Protein AF-A0A7Y7WMP2-F1 (afdb_monomer_lite)

pLDDT: mean 93.84, std 10.81, range [52.28, 98.81]

Foldseek 3Di:
DPCLVVVLVVLVVVLVVLVVVLVVLLVVLVVCVVVVNNVVSVVSNVVNVVSVVSNVVSVVVSVVSPDDD

Radius of gyration: 16.27 Å; chains: 1; bounding box: 36×15×49 Å

Secondary structure (DSSP, 8-state):
-TTTTHHHHHHHHHHHHHHHHHHHHHHHHHHHHTTT-HHHHHHHHTTHHHHHHHHHHHHHHHHHHTS--

Organism: NCBI:txid117681

Sequence (69 aa):
MPNTDLLPALLTKLNENQLALGAAIEKLSNWVEQRGSIEVADNIRAALWPLDNNLEFISMSLAVLNSPE

Structure (mmCIF, N/CA/C/O backbone):
data_AF-A0A7Y7WMP2-F1
#
_entry.id   AF-A0A7Y7WMP2-F1
#
loop_
_atom_site.group_PDB
_atom_site.id
_atom_site.type_symb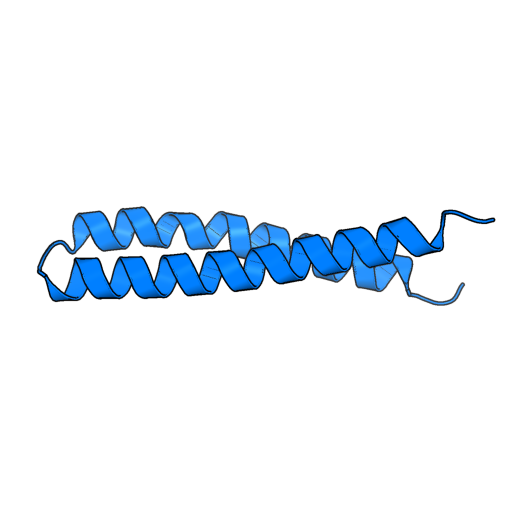ol
_atom_site.label_atom_id
_atom_site.label_alt_id
_atom_site.label_comp_id
_atom_site.label_asym_id
_atom_site.label_entity_id
_atom_site.label_seq_id
_atom_site.pdbx_PDB_ins_code
_atom_site.Cartn_x
_atom_site.Cartn_y
_atom_site.Cartn_z
_atom_site.occupancy
_atom_site.B_iso_or_equiv
_atom_site.auth_seq_id
_atom_site.auth_comp_id
_atom_site.auth_asym_id
_atom_site.auth_atom_id
_atom_site.pdbx_PDB_model_num
ATOM 1 N N . MET A 1 1 ? 14.954 3.433 -28.998 1.00 53.94 1 MET A N 1
ATOM 2 C CA . MET A 1 1 ? 13.501 3.379 -29.289 1.00 53.94 1 MET A CA 1
ATOM 3 C C . MET A 1 1 ? 12.817 4.363 -28.348 1.00 53.94 1 MET A C 1
ATOM 5 O O . MET A 1 1 ? 13.162 4.326 -27.179 1.00 53.94 1 MET A O 1
ATOM 9 N N . PRO A 1 2 ? 11.928 5.266 -28.796 1.00 52.28 2 PRO A N 1
ATOM 10 C CA . PRO A 1 2 ? 11.623 6.469 -28.014 1.00 52.28 2 PRO A CA 1
ATOM 11 C C . PRO A 1 2 ? 10.647 6.280 -26.836 1.00 52.28 2 PRO A C 1
ATOM 13 O O . PRO A 1 2 ? 10.382 7.250 -26.143 1.00 52.28 2 PRO A O 1
ATOM 16 N N . ASN A 1 3 ? 10.140 5.066 -26.577 1.00 58.38 3 ASN A N 1
ATOM 17 C CA . ASN A 1 3 ? 9.161 4.813 -25.505 1.00 58.38 3 ASN A CA 1
ATOM 18 C C . ASN A 1 3 ? 9.556 3.707 -24.511 1.00 58.38 3 ASN A C 1
ATOM 20 O O . ASN A 1 3 ? 8.800 3.459 -23.574 1.00 58.38 3 ASN A O 1
ATOM 24 N N . THR A 1 4 ? 10.701 3.035 -24.677 1.00 61.53 4 THR A N 1
ATOM 25 C CA . THR A 1 4 ? 11.103 1.947 -23.763 1.00 61.53 4 THR A CA 1
ATOM 26 C C . THR A 1 4 ? 11.383 2.474 -22.351 1.00 61.53 4 THR A C 1
ATOM 28 O O . THR A 1 4 ? 11.067 1.804 -21.374 1.00 61.53 4 THR A O 1
ATOM 31 N N . ASP A 1 5 ? 11.839 3.724 -22.244 1.00 73.25 5 ASP A N 1
ATOM 32 C CA . ASP A 1 5 ? 12.120 4.400 -20.970 1.00 73.25 5 ASP A CA 1
ATOM 33 C C . ASP A 1 5 ? 10.845 4.801 -20.199 1.00 73.25 5 ASP A C 1
ATOM 35 O O . ASP A 1 5 ? 10.893 5.059 -18.995 1.00 73.25 5 ASP A O 1
ATOM 39 N N . LEU A 1 6 ? 9.679 4.834 -20.861 1.00 88.50 6 LEU A N 1
ATOM 40 C CA . LEU A 1 6 ? 8.423 5.247 -20.225 1.00 88.50 6 LEU A CA 1
ATOM 41 C C . LEU A 1 6 ? 7.806 4.149 -19.359 1.00 88.50 6 LEU A C 1
ATOM 43 O O . LEU A 1 6 ? 7.119 4.467 -18.389 1.00 88.50 6 LEU A O 1
ATOM 47 N N . LEU A 1 7 ? 8.037 2.872 -19.676 1.00 91.25 7 LEU A N 1
ATOM 48 C CA . LEU A 1 7 ? 7.460 1.768 -18.908 1.00 91.25 7 LEU A CA 1
ATOM 49 C C . LEU A 1 7 ? 8.070 1.673 -17.493 1.00 91.25 7 LEU A C 1
ATOM 51 O O . LEU A 1 7 ? 7.291 1.696 -16.537 1.00 91.25 7 LEU A O 1
ATOM 55 N N . PRO A 1 8 ? 9.408 1.653 -17.303 1.00 93.12 8 PRO A N 1
ATOM 56 C CA . PRO A 1 8 ? 10.002 1.711 -15.966 1.00 93.12 8 PRO A CA 1
ATOM 57 C C . PRO A 1 8 ? 9.607 2.979 -15.197 1.00 93.12 8 PRO A C 1
ATOM 59 O O . PRO A 1 8 ? 9.325 2.921 -13.999 1.00 93.12 8 PRO A O 1
ATOM 62 N N . ALA A 1 9 ? 9.512 4.127 -15.877 1.00 93.38 9 ALA A N 1
ATOM 63 C CA . ALA A 1 9 ? 9.068 5.373 -15.256 1.00 93.38 9 ALA A CA 1
ATOM 64 C C . ALA A 1 9 ? 7.611 5.292 -14.759 1.00 93.38 9 ALA A C 1
ATOM 66 O O . ALA A 1 9 ? 7.318 5.683 -13.627 1.00 93.38 9 ALA A O 1
ATOM 67 N N . LEU A 1 10 ? 6.700 4.741 -15.568 1.00 95.56 10 LEU A N 1
ATOM 68 C CA . LEU A 1 10 ? 5.297 4.552 -15.194 1.00 95.56 10 LEU A CA 1
ATOM 69 C C . LEU A 1 10 ? 5.150 3.568 -14.028 1.00 95.56 10 LEU A C 1
ATOM 71 O O . LEU A 1 10 ? 4.418 3.849 -13.079 1.00 95.56 10 LEU A O 1
ATOM 75 N N . LEU A 1 11 ? 5.869 2.444 -14.068 1.00 96.38 11 LEU A N 1
ATOM 76 C CA . LEU A 1 11 ? 5.876 1.460 -12.984 1.00 96.38 11 LEU A CA 1
ATOM 77 C C . LEU A 1 11 ? 6.432 2.054 -11.687 1.00 96.38 11 LEU A C 1
ATOM 79 O O . LEU A 1 11 ? 5.867 1.819 -10.625 1.00 96.38 11 LEU A O 1
ATOM 83 N N . THR A 1 12 ? 7.460 2.903 -11.768 1.00 96.62 12 THR A N 1
ATOM 84 C CA . THR A 1 12 ? 7.979 3.641 -10.605 1.00 96.62 12 THR A CA 1
ATOM 85 C C . THR A 1 12 ? 6.895 4.523 -9.985 1.00 96.62 12 THR A C 1
ATOM 87 O O . THR A 1 12 ? 6.678 4.470 -8.776 1.00 96.62 12 THR A O 1
ATOM 90 N N . LYS A 1 13 ? 6.142 5.277 -10.800 1.00 98.00 13 LYS A N 1
ATOM 91 C CA . LYS A 1 13 ? 5.019 6.095 -10.308 1.00 98.00 13 LYS A 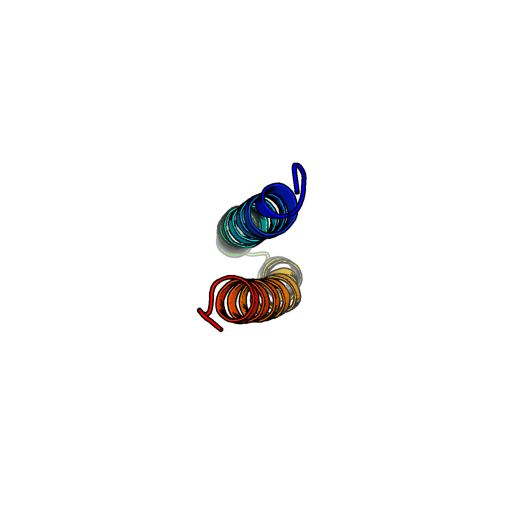CA 1
ATOM 92 C C . LYS A 1 13 ? 3.875 5.270 -9.727 1.00 98.00 13 LYS A C 1
ATOM 94 O O . LYS A 1 13 ? 3.286 5.668 -8.727 1.00 98.00 13 LYS A O 1
ATOM 99 N N . LEU A 1 14 ? 3.582 4.102 -10.292 1.00 98.06 14 LEU A N 1
ATOM 100 C CA . LEU A 1 14 ? 2.608 3.182 -9.703 1.00 98.06 14 LEU A CA 1
ATOM 101 C C . LEU A 1 14 ? 3.083 2.610 -8.361 1.00 98.06 14 LEU A C 1
ATOM 103 O O . LEU A 1 14 ? 2.260 2.470 -7.457 1.00 98.06 14 LEU A O 1
ATOM 107 N N . ASN A 1 15 ? 4.383 2.341 -8.211 1.00 98.19 15 ASN A N 1
ATOM 108 C CA . ASN A 1 15 ? 4.986 1.891 -6.955 1.00 98.19 15 ASN A CA 1
ATOM 109 C C . ASN A 1 15 ? 4.887 2.972 -5.865 1.00 98.19 15 ASN A C 1
ATOM 111 O O . ASN A 1 15 ? 4.452 2.699 -4.749 1.00 98.19 15 ASN A O 1
ATOM 115 N N . GLU A 1 16 ? 5.211 4.226 -6.209 1.00 98.56 16 GLU A N 1
ATOM 116 C CA . GLU A 1 16 ? 5.041 5.388 -5.322 1.00 98.56 16 GLU A CA 1
ATOM 117 C C . GLU A 1 16 ? 3.579 5.542 -4.866 1.00 98.56 16 GLU A C 1
ATOM 119 O O . GLU A 1 16 ? 3.317 5.825 -3.695 1.00 98.56 16 GLU A O 1
ATOM 124 N N . ASN A 1 17 ? 2.618 5.296 -5.764 1.00 98.62 17 ASN A N 1
ATOM 125 C CA . ASN A 1 17 ? 1.199 5.322 -5.418 1.00 98.62 17 ASN A CA 1
ATOM 126 C C . ASN A 1 17 ? 0.824 4.223 -4.410 1.00 98.62 17 ASN A C 1
ATOM 128 O O . ASN A 1 17 ? 0.028 4.511 -3.518 1.00 98.62 17 ASN A O 1
ATOM 132 N N . GLN A 1 18 ? 1.391 3.006 -4.497 1.00 98.62 18 GLN A N 1
ATOM 133 C CA . GLN A 1 18 ? 1.132 1.957 -3.493 1.00 98.62 18 GLN A CA 1
ATOM 134 C C . GLN A 1 18 ? 1.560 2.426 -2.095 1.00 98.62 18 GLN A C 1
ATOM 136 O O . GLN A 1 18 ? 0.778 2.328 -1.151 1.00 98.62 18 GLN A O 1
ATOM 141 N N . LEU A 1 19 ? 2.752 3.026 -1.976 1.00 98.50 19 LEU A N 1
ATOM 142 C CA . LEU A 1 19 ? 3.266 3.563 -0.708 1.00 98.50 19 LEU A CA 1
ATOM 143 C C . LEU A 1 19 ? 2.392 4.697 -0.158 1.00 98.50 19 LEU A C 1
ATOM 145 O O . LEU A 1 19 ? 2.051 4.710 1.025 1.00 98.50 19 LEU A O 1
ATOM 149 N N . ALA A 1 20 ? 2.019 5.656 -1.011 1.00 98.81 20 ALA A N 1
ATOM 150 C CA . ALA A 1 20 ? 1.205 6.797 -0.601 1.00 98.81 20 ALA A CA 1
ATOM 151 C C . ALA A 1 20 ? -0.195 6.364 -0.138 1.00 98.81 20 ALA A C 1
ATOM 153 O O . ALA A 1 20 ? -0.690 6.854 0.881 1.00 98.81 20 ALA A O 1
ATOM 154 N N . LEU A 1 21 ? -0.815 5.425 -0.860 1.00 98.75 21 LEU A N 1
ATOM 155 C CA . LEU A 1 21 ? -2.108 4.853 -0.492 1.00 98.75 21 LEU A CA 1
ATOM 156 C C . LEU A 1 21 ? -2.006 4.033 0.796 1.00 98.75 21 LEU A C 1
ATOM 158 O O . LEU A 1 21 ? -2.838 4.219 1.681 1.00 98.75 21 LEU A O 1
ATOM 162 N N . GLY A 1 22 ? -0.967 3.207 0.948 1.00 98.69 22 GLY A N 1
ATOM 163 C CA . GLY A 1 22 ? -0.733 2.423 2.163 1.00 98.69 22 GLY A CA 1
ATOM 164 C C . GLY A 1 22 ? -0.617 3.317 3.397 1.00 98.69 22 GLY A C 1
ATOM 165 O O . GLY A 1 22 ? -1.362 3.154 4.362 1.00 98.69 22 GLY A O 1
ATOM 166 N N . ALA A 1 23 ? 0.208 4.364 3.322 1.00 98.69 23 ALA A N 1
ATOM 167 C CA . ALA A 1 23 ? 0.360 5.330 4.408 1.00 98.69 23 ALA A CA 1
ATOM 168 C C . ALA A 1 23 ? -0.943 6.089 4.731 1.00 98.69 23 ALA A C 1
ATOM 170 O O . ALA A 1 23 ? -1.204 6.424 5.890 1.00 98.69 23 ALA A O 1
ATOM 171 N N . ALA A 1 24 ? -1.769 6.396 3.725 1.00 98.75 24 ALA A N 1
ATOM 172 C CA . ALA A 1 24 ? -3.065 7.038 3.936 1.00 98.75 24 ALA A CA 1
ATOM 173 C C . ALA A 1 24 ? -4.065 6.098 4.632 1.00 98.75 24 ALA A C 1
ATOM 175 O O . ALA A 1 24 ? -4.745 6.520 5.571 1.00 98.75 24 ALA A O 1
ATOM 176 N N . ILE A 1 25 ? -4.122 4.830 4.214 1.00 98.69 25 ILE A N 1
ATOM 177 C CA . ILE A 1 25 ? -4.985 3.794 4.801 1.00 98.69 25 ILE A CA 1
ATOM 178 C C . ILE A 1 25 ? -4.581 3.506 6.245 1.00 98.69 25 ILE A C 1
ATOM 180 O O . ILE A 1 25 ? -5.444 3.468 7.122 1.00 98.69 25 ILE A O 1
ATOM 184 N N . GLU A 1 26 ? -3.284 3.379 6.523 1.00 98.56 26 GLU A N 1
ATOM 185 C CA . GLU A 1 26 ? -2.778 3.164 7.878 1.00 98.56 26 GLU A CA 1
ATOM 186 C C . GLU A 1 26 ? -3.188 4.319 8.805 1.00 98.56 26 GLU A C 1
ATOM 188 O O . GLU A 1 26 ? -3.805 4.094 9.849 1.00 98.56 26 GLU A O 1
ATOM 193 N N . LYS A 1 27 ? -2.966 5.573 8.388 1.00 98.69 27 LYS A N 1
ATOM 194 C CA . LYS A 1 27 ? -3.395 6.755 9.154 1.00 98.69 27 LYS A CA 1
ATOM 195 C C . LYS A 1 27 ? -4.904 6.783 9.397 1.00 98.69 27 LYS A C 1
ATOM 197 O O . LYS A 1 27 ? -5.327 7.095 10.511 1.00 98.69 27 LYS A O 1
ATOM 202 N N . LEU A 1 28 ? -5.707 6.464 8.381 1.00 98.56 28 LEU A N 1
ATOM 203 C CA . LEU A 1 28 ? -7.164 6.418 8.502 1.00 98.56 28 LEU A CA 1
ATOM 204 C C . LEU A 1 28 ? -7.601 5.329 9.490 1.00 98.56 28 LEU A C 1
ATOM 206 O O . LEU A 1 28 ? -8.395 5.615 10.384 1.00 98.56 28 LEU A O 1
ATOM 210 N N . SER A 1 29 ? -7.057 4.114 9.374 1.00 98.62 29 SER A N 1
ATOM 211 C CA . SER A 1 29 ? -7.375 3.008 10.284 1.00 98.62 29 SER A CA 1
ATOM 212 C C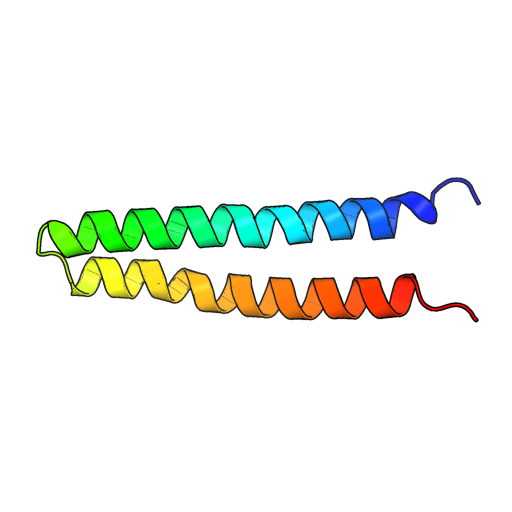 . SER A 1 29 ? -7.053 3.355 11.737 1.00 98.62 29 SER A C 1
ATOM 214 O O . SER A 1 29 ? -7.900 3.182 12.608 1.00 98.62 29 SER A O 1
ATOM 216 N N . ASN A 1 30 ? -5.893 3.966 11.990 1.00 98.5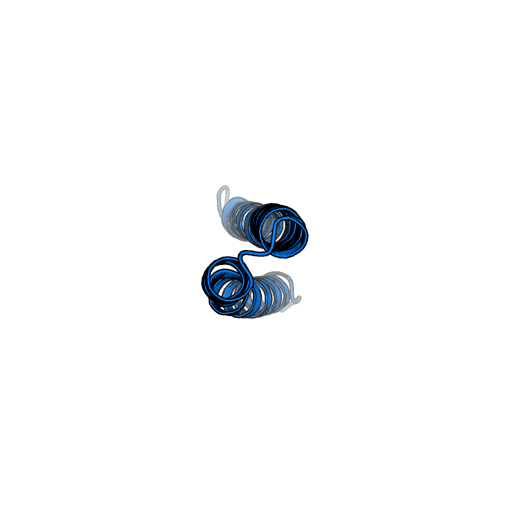6 30 ASN A N 1
ATOM 217 C CA . ASN A 1 30 ? -5.487 4.383 13.330 1.00 98.56 30 ASN A CA 1
ATOM 218 C C . ASN A 1 30 ? -6.417 5.474 13.885 1.00 98.56 30 ASN A C 1
ATOM 220 O O . ASN A 1 30 ? -6.788 5.442 15.056 1.00 98.56 30 ASN A O 1
ATOM 224 N N . TRP A 1 31 ? -6.848 6.423 13.047 1.00 98.56 31 TRP A N 1
ATOM 225 C CA . TRP A 1 31 ? -7.811 7.460 13.434 1.00 98.56 31 TRP A CA 1
ATOM 226 C C . TRP A 1 31 ? -9.193 6.884 13.794 1.00 98.56 31 TRP A C 1
ATOM 228 O O . TRP A 1 31 ? -9.842 7.388 14.717 1.00 98.56 31 TRP A O 1
ATOM 238 N N . VAL A 1 32 ? -9.636 5.839 13.085 1.00 98.56 32 VAL A N 1
ATOM 239 C CA . VAL A 1 32 ? -10.886 5.108 13.357 1.00 98.56 32 VAL A CA 1
ATOM 240 C C . VAL A 1 32 ? -10.772 4.278 14.641 1.00 98.56 32 VAL A C 1
ATOM 242 O O . VAL A 1 32 ? -11.661 4.338 15.494 1.00 98.56 32 VAL A O 1
ATOM 245 N N . GLU A 1 33 ? -9.662 3.563 14.829 1.00 98.44 33 GLU A N 1
ATOM 246 C CA . GLU A 1 33 ? -9.413 2.741 16.018 1.00 98.44 33 GLU A CA 1
ATOM 247 C C . GLU A 1 33 ? -9.359 3.585 17.295 1.00 98.44 33 GLU A C 1
ATOM 249 O O . GLU A 1 33 ? -10.007 3.253 18.286 1.00 98.44 33 GLU A O 1
ATOM 254 N N . GLN A 1 34 ? -8.676 4.736 17.256 1.00 98.31 34 GLN A N 1
ATOM 255 C CA . GLN A 1 34 ? -8.601 5.686 18.376 1.00 98.31 34 GLN A CA 1
ATOM 256 C C . GLN A 1 34 ? -9.973 6.219 18.821 1.00 98.31 34 GLN A C 1
ATOM 258 O O . GLN A 1 34 ? -10.095 6.774 19.911 1.00 98.31 34 GLN A O 1
ATOM 263 N N . ARG A 1 35 ? -11.014 6.060 17.994 1.00 98.12 35 ARG A N 1
ATOM 264 C CA . ARG A 1 35 ? -12.407 6.421 18.303 1.00 98.12 35 ARG A CA 1
ATOM 265 C C . ARG A 1 35 ? -13.256 5.225 18.740 1.00 98.12 35 ARG A C 1
ATOM 267 O O . ARG A 1 35 ? -14.474 5.342 18.825 1.00 98.12 35 ARG A O 1
ATOM 274 N N . GLY A 1 36 ? -12.627 4.086 19.021 1.00 97.69 36 GLY A N 1
ATOM 275 C CA . GLY A 1 36 ? -13.267 2.886 19.559 1.00 97.69 36 GLY A CA 1
ATOM 276 C C . GLY A 1 36 ? -13.886 1.963 18.509 1.00 97.69 36 GLY A C 1
ATOM 277 O O . GLY A 1 36 ? -14.487 0.958 18.872 1.00 97.69 36 GLY A O 1
ATOM 278 N N . SER A 1 37 ? -13.743 2.264 17.215 1.00 97.75 37 SER A N 1
ATOM 279 C CA . SER A 1 37 ? -14.283 1.432 16.130 1.00 97.75 37 SER A CA 1
ATOM 280 C C . SER A 1 37 ? -13.248 0.413 15.637 1.00 97.75 37 SER A C 1
ATOM 282 O O . SER A 1 37 ? -12.795 0.485 14.498 1.00 97.75 37 SER A O 1
ATOM 284 N N . ILE A 1 38 ? -12.859 -0.526 16.506 1.00 97.62 38 ILE A N 1
ATOM 285 C CA . ILE A 1 38 ? -11.770 -1.493 16.254 1.00 97.62 38 ILE A CA 1
ATOM 286 C C . ILE A 1 38 ? -12.052 -2.357 15.014 1.00 97.62 38 ILE A C 1
ATOM 288 O O . ILE A 1 38 ? -11.238 -2.392 14.100 1.00 97.62 38 ILE A O 1
ATOM 292 N N . GLU A 1 39 ? -13.238 -2.966 14.919 1.00 98.31 39 GLU A N 1
ATOM 293 C CA . GLU A 1 39 ? -13.608 -3.820 13.776 1.00 98.31 39 GLU A CA 1
ATOM 294 C C . GLU A 1 39 ? -13.574 -3.057 12.439 1.00 98.31 39 GLU A C 1
ATOM 296 O O . GLU A 1 39 ? -13.123 -3.570 11.416 1.00 98.31 39 GLU A O 1
ATOM 301 N N . VAL A 1 40 ? -14.005 -1.791 12.441 1.00 98.25 40 VAL A N 1
ATOM 302 C CA . VAL A 1 40 ? -13.946 -0.936 11.246 1.00 98.25 40 VAL A CA 1
ATOM 303 C C . VAL A 1 40 ? -12.496 -0.612 10.887 1.00 98.25 40 VAL A C 1
ATOM 305 O O . VAL A 1 40 ? -12.144 -0.633 9.710 1.00 98.25 40 VAL A O 1
ATOM 308 N N . ALA A 1 41 ? -11.647 -0.334 11.877 1.00 98.62 41 ALA A N 1
ATOM 309 C CA . ALA A 1 41 ? -10.228 -0.091 11.652 1.00 98.62 41 ALA A CA 1
ATOM 310 C C . ALA A 1 41 ? -9.518 -1.319 11.064 1.00 98.62 41 ALA A C 1
ATOM 312 O O . ALA A 1 41 ? -8.737 -1.168 10.125 1.00 98.62 41 ALA A O 1
ATOM 313 N N . ASP A 1 42 ? -9.837 -2.521 11.545 1.00 98.44 42 ASP A N 1
ATOM 314 C CA . ASP A 1 42 ? -9.278 -3.773 11.025 1.00 98.44 42 ASP A CA 1
ATOM 315 C C . ASP A 1 42 ? -9.731 -4.048 9.588 1.00 98.44 42 ASP A C 1
ATOM 317 O O . ASP A 1 42 ? -8.908 -4.368 8.727 1.00 98.44 42 ASP A O 1
ATOM 321 N N . ASN A 1 43 ? -11.010 -3.811 9.284 1.00 98.19 43 ASN A N 1
ATOM 322 C CA . ASN A 1 43 ? -11.526 -3.902 7.917 1.00 98.19 43 ASN A CA 1
ATOM 323 C C . ASN A 1 43 ? -10.837 -2.907 6.968 1.00 98.19 43 ASN A C 1
ATOM 325 O O . ASN A 1 43 ? -10.559 -3.241 5.817 1.00 98.19 43 ASN A O 1
ATOM 329 N N . ILE A 1 44 ? -10.522 -1.695 7.439 1.00 98.31 44 ILE A N 1
ATOM 330 C CA . ILE A 1 44 ? -9.749 -0.716 6.663 1.00 98.31 44 ILE A CA 1
A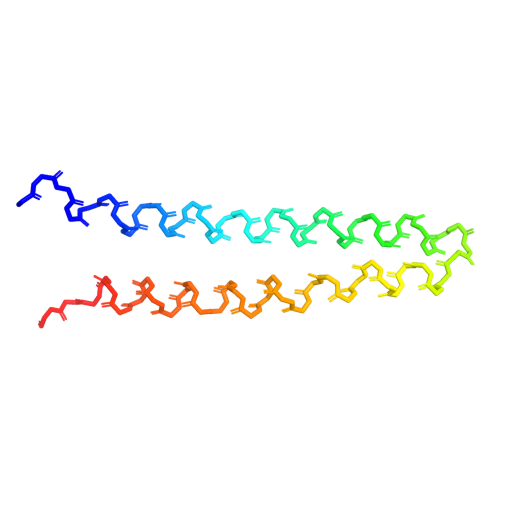TOM 331 C C . ILE A 1 44 ? -8.307 -1.207 6.463 1.00 98.31 44 ILE A C 1
ATOM 333 O O . ILE A 1 44 ? -7.799 -1.141 5.344 1.00 98.31 44 ILE A O 1
ATOM 337 N N . ARG A 1 45 ? -7.645 -1.736 7.504 1.00 98.19 45 ARG A N 1
ATOM 338 C CA . ARG A 1 45 ? -6.271 -2.269 7.402 1.00 98.19 45 ARG A CA 1
ATOM 339 C C . ARG A 1 45 ? -6.150 -3.450 6.461 1.00 98.19 45 ARG A C 1
ATOM 341 O O . ARG A 1 45 ? -5.098 -3.604 5.850 1.00 98.19 45 ARG A O 1
ATOM 348 N N . ALA A 1 46 ? -7.200 -4.249 6.291 1.00 98.19 46 ALA A N 1
ATOM 349 C CA . ALA A 1 46 ? -7.193 -5.347 5.328 1.00 98.19 46 ALA A CA 1
ATOM 350 C C . ALA A 1 46 ? -6.878 -4.877 3.891 1.00 98.19 46 ALA A C 1
ATOM 352 O O . ALA A 1 46 ? -6.348 -5.650 3.096 1.00 98.19 46 ALA A O 1
ATOM 353 N N . ALA A 1 47 ? -7.125 -3.600 3.566 1.00 97.88 47 ALA A N 1
ATOM 354 C CA . ALA A 1 47 ? -6.752 -3.008 2.283 1.00 97.88 47 ALA A CA 1
ATOM 355 C C . ALA A 1 47 ? -5.235 -2.788 2.101 1.00 97.88 47 ALA A C 1
ATOM 357 O O . ALA A 1 47 ? -4.803 -2.567 0.972 1.00 97.88 47 ALA A O 1
ATOM 358 N N . LEU A 1 48 ? -4.418 -2.882 3.158 1.00 98.62 48 LEU A N 1
ATOM 359 C CA . LEU A 1 48 ? -2.953 -2.830 3.053 1.00 98.62 48 LEU A CA 1
ATOM 360 C C . LEU A 1 48 ? -2.391 -4.077 2.364 1.00 98.62 48 LEU A C 1
ATOM 362 O O . LEU A 1 48 ? -1.505 -3.956 1.527 1.00 98.62 48 LEU A O 1
ATOM 366 N N . TRP A 1 49 ? -2.969 -5.257 2.622 1.00 98.44 49 TRP A N 1
ATOM 367 C CA . TRP A 1 49 ? -2.489 -6.515 2.044 1.00 98.44 49 TRP A CA 1
ATOM 368 C C . TRP A 1 49 ? -2.359 -6.478 0.509 1.00 98.44 49 TRP A C 1
ATOM 370 O O . TRP A 1 49 ? -1.273 -6.767 0.004 1.00 98.44 49 TRP A O 1
ATOM 380 N N . PRO A 1 50 ? -3.390 -6.101 -0.276 1.00 98.50 50 PRO A N 1
ATOM 381 C CA . PRO A 1 50 ? -3.232 -6.024 -1.726 1.00 98.50 50 PRO A CA 1
ATOM 382 C C . PRO A 1 50 ? -2.252 -4.924 -2.170 1.00 98.50 50 PRO A C 1
ATOM 384 O O . PRO A 1 50 ? -1.601 -5.095 -3.198 1.00 98.50 50 PRO A O 1
ATOM 387 N N . LEU A 1 51 ? -2.114 -3.820 -1.423 1.00 98.56 51 LEU A N 1
ATOM 388 C CA . LEU A 1 51 ? -1.139 -2.769 -1.746 1.00 98.56 51 LEU A CA 1
ATOM 389 C C . LEU A 1 51 ? 0.299 -3.258 -1.561 1.00 98.56 51 LEU A C 1
ATOM 391 O O . LEU A 1 51 ? 1.128 -3.013 -2.433 1.00 98.56 51 LEU A O 1
ATOM 395 N N . ASP A 1 52 ? 0.574 -3.994 -0.484 1.00 98.50 52 ASP A N 1
ATOM 396 C CA . ASP A 1 52 ? 1.895 -4.562 -0.207 1.00 98.50 52 ASP A CA 1
ATOM 397 C C . ASP A 1 52 ? 2.287 -5.608 -1.260 1.00 98.50 52 ASP A C 1
ATOM 399 O O . ASP A 1 52 ? 3.396 -5.572 -1.791 1.00 98.50 52 ASP A O 1
ATOM 403 N N . ASN A 1 53 ? 1.353 -6.486 -1.645 1.00 98.50 53 ASN A N 1
ATOM 404 C CA . ASN A 1 53 ? 1.591 -7.467 -2.712 1.00 98.50 53 ASN A CA 1
ATOM 405 C C . ASN A 1 53 ? 1.870 -6.782 -4.061 1.00 98.50 53 ASN A C 1
ATOM 407 O O . ASN A 1 53 ? 2.766 -7.189 -4.802 1.00 98.50 53 ASN A O 1
ATOM 411 N N . ASN A 1 54 ? 1.129 -5.718 -4.384 1.00 98.62 54 ASN A N 1
ATOM 412 C CA . ASN A 1 54 ? 1.366 -4.950 -5.605 1.00 98.62 54 ASN A CA 1
ATOM 413 C C . ASN A 1 54 ? 2.709 -4.209 -5.561 1.00 98.62 54 ASN A C 1
ATOM 415 O O . ASN A 1 54 ? 3.416 -4.181 -6.567 1.00 98.62 54 ASN A O 1
ATOM 419 N N . LEU A 1 55 ? 3.068 -3.625 -4.414 1.00 98.50 55 LEU A N 1
ATOM 420 C CA . LEU A 1 55 ? 4.349 -2.955 -4.192 1.00 98.50 55 LEU A CA 1
ATOM 421 C C . LEU A 1 55 ? 5.517 -3.920 -4.426 1.00 98.50 55 LEU A C 1
ATOM 423 O O . LEU A 1 55 ? 6.460 -3.590 -5.149 1.00 98.50 55 LEU A O 1
ATOM 427 N N . GLU A 1 56 ? 5.449 -5.120 -3.846 1.00 98.38 56 GLU A N 1
ATOM 428 C CA . GLU A 1 56 ? 6.465 -6.160 -4.019 1.00 98.38 56 GLU A CA 1
ATOM 429 C C . GLU A 1 56 ? 6.594 -6.555 -5.493 1.00 98.38 56 GLU A C 1
ATOM 431 O O . GLU A 1 56 ? 7.685 -6.491 -6.068 1.00 98.38 56 GLU A O 1
ATOM 436 N N . PHE A 1 57 ? 5.472 -6.869 -6.145 1.00 98.44 57 PHE A N 1
ATOM 437 C CA . PHE A 1 57 ? 5.473 -7.305 -7.537 1.00 98.44 57 PHE A CA 1
ATOM 438 C C . PHE A 1 57 ? 5.994 -6.228 -8.504 1.00 98.44 57 PHE A C 1
ATOM 440 O O . PHE A 1 57 ? 6.785 -6.523 -9.409 1.00 98.44 57 PHE A O 1
ATOM 447 N N . ILE A 1 58 ? 5.594 -4.965 -8.319 1.00 98.25 58 ILE A N 1
ATOM 448 C CA . ILE A 1 58 ? 6.082 -3.842 -9.134 1.00 98.25 58 ILE A CA 1
ATOM 449 C C . ILE A 1 58 ? 7.579 -3.626 -8.896 1.00 98.25 58 ILE A C 1
ATOM 451 O O . ILE A 1 58 ? 8.326 -3.435 -9.857 1.00 98.25 58 ILE A O 1
ATOM 455 N N . SER A 1 59 ? 8.036 -3.709 -7.645 1.00 97.94 59 SER A N 1
ATOM 456 C CA . SER A 1 59 ? 9.454 -3.561 -7.298 1.00 97.94 59 SER A CA 1
ATOM 457 C C . SER A 1 59 ? 10.315 -4.655 -7.940 1.00 97.94 59 SER A C 1
ATOM 459 O O . SER A 1 59 ? 11.354 -4.351 -8.526 1.00 97.94 59 SER A O 1
ATOM 461 N N . MET A 1 60 ? 9.857 -5.913 -7.921 1.00 97.94 60 MET A N 1
ATOM 462 C CA . MET A 1 60 ? 10.512 -7.019 -8.632 1.00 97.94 60 MET A CA 1
ATOM 463 C C . MET A 1 60 ? 10.543 -6.786 -10.146 1.00 97.94 60 MET A C 1
ATOM 465 O O . MET A 1 60 ? 11.580 -6.968 -10.783 1.00 97.94 60 MET A O 1
ATOM 469 N N . SER A 1 61 ? 9.426 -6.341 -10.725 1.00 96.31 61 SER A N 1
ATOM 470 C CA . SER A 1 61 ? 9.326 -6.059 -12.161 1.00 96.31 61 SER A CA 1
ATOM 471 C C . SER A 1 61 ? 10.293 -4.952 -12.593 1.00 96.31 61 SER A C 1
ATOM 473 O O . SER A 1 61 ? 10.958 -5.073 -13.619 1.00 96.31 61 SER A O 1
ATOM 475 N N . LEU A 1 62 ? 10.422 -3.892 -11.790 1.00 95.38 62 LEU A N 1
ATOM 476 C CA . LEU A 1 62 ? 11.395 -2.821 -12.009 1.00 95.38 62 LEU A CA 1
ATOM 477 C C . LEU A 1 62 ? 12.838 -3.324 -11.916 1.00 95.38 62 LEU A C 1
ATOM 479 O O . LEU A 1 62 ? 13.669 -2.913 -12.722 1.00 95.38 62 LEU A O 1
ATOM 483 N N . ALA A 1 63 ? 13.146 -4.213 -10.969 1.00 95.44 63 ALA A N 1
ATOM 484 C CA . ALA A 1 63 ? 14.482 -4.792 -10.846 1.00 95.44 63 ALA A CA 1
ATOM 485 C C . ALA A 1 63 ? 14.873 -5.596 -12.098 1.00 95.44 63 ALA A C 1
ATOM 487 O O . ALA A 1 63 ? 15.992 -5.451 -12.584 1.00 95.44 63 ALA A O 1
ATOM 488 N N . VAL A 1 64 ? 13.939 -6.378 -12.652 1.00 94.56 64 VAL A N 1
ATOM 489 C CA . VAL A 1 64 ? 14.147 -7.136 -13.899 1.00 94.56 64 VAL A CA 1
ATOM 490 C C . VAL A 1 64 ? 14.280 -6.208 -15.109 1.00 94.56 64 VAL A C 1
ATOM 492 O O . VAL A 1 64 ? 15.148 -6.413 -15.945 1.00 94.56 64 VAL A O 1
ATOM 495 N N . LEU A 1 65 ? 13.455 -5.163 -15.215 1.00 91.88 65 LEU A N 1
ATOM 496 C CA . LEU A 1 65 ? 13.527 -4.227 -16.346 1.00 91.88 65 LEU A CA 1
ATOM 497 C C . LEU A 1 65 ? 14.808 -3.382 -16.356 1.00 91.88 65 LEU A C 1
ATOM 499 O O . LEU A 1 65 ? 15.233 -2.941 -17.419 1.00 91.88 65 LEU A O 1
ATOM 503 N N . ASN A 1 66 ? 15.401 -3.142 -15.186 1.00 89.44 66 ASN A N 1
ATOM 504 C CA . ASN A 1 66 ? 16.613 -2.338 -15.038 1.00 89.44 66 ASN A CA 1
ATOM 505 C C . ASN A 1 66 ? 17.900 -3.180 -14.985 1.00 89.44 66 ASN A C 1
ATOM 507 O O . ASN A 1 66 ? 18.983 -2.602 -14.863 1.00 89.44 66 ASN A O 1
ATOM 511 N N . SER A 1 67 ? 17.820 -4.517 -15.031 1.00 89.12 67 SER A N 1
ATOM 512 C CA . SER A 1 67 ? 19.024 -5.348 -15.044 1.00 89.12 67 SER A CA 1
ATOM 513 C C . SER A 1 67 ? 19.752 -5.198 -16.385 1.00 89.12 67 SER A C 1
ATOM 515 O O . SER A 1 67 ? 19.094 -5.272 -17.424 1.00 89.12 67 SER A O 1
ATOM 517 N N . PRO A 1 68 ? 21.082 -5.001 -16.390 1.00 77.62 68 PRO A N 1
ATOM 518 C CA . PRO A 1 68 ? 21.854 -5.060 -17.627 1.00 77.62 68 PRO A C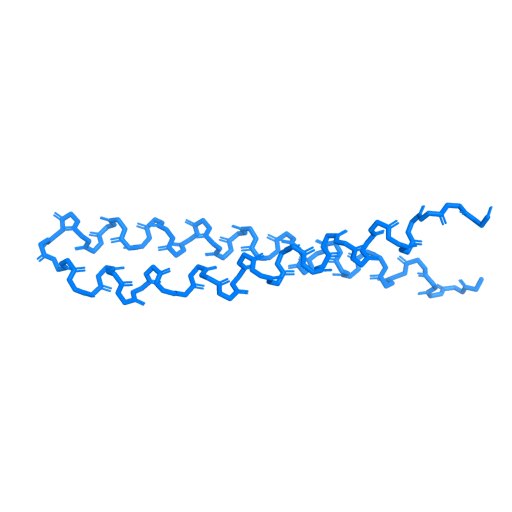A 1
ATOM 519 C C . PRO A 1 68 ? 21.719 -6.452 -18.267 1.00 77.62 68 PRO A C 1
ATOM 521 O O . PRO A 1 68 ? 21.606 -7.440 -17.539 1.00 77.62 68 PRO A O 1
ATOM 524 N N . GLU A 1 69 ? 21.717 -6.507 -19.604 1.00 68.50 69 GLU A N 1
ATOM 525 C CA . GLU A 1 69 ? 21.824 -7.772 -20.356 1.00 68.50 69 GLU A CA 1
ATOM 526 C C . GLU A 1 69 ? 23.108 -8.543 -20.014 1.00 68.50 69 GLU A C 1
ATOM 528 O O . GLU A 1 69 ? 24.169 -7.896 -19.830 1.00 68.50 69 GLU A O 1
#